Protein AF-A0A0D1C8Q7-F1 (afdb_monomer_lite)

Radius of gyration: 14.08 Å; chains: 1; bounding box: 29×36×37 Å

pLDDT: mean 82.83, std 16.97, range [41.84, 97.44]

Foldseek 3Di:
DDPPFDFDLFQLPDDFQFWKFKDDPRDTPFTATWHDADNRRQKTWGQTPPNPGIDMDGSVVPITMGTPPPPPPPPPDDD

Sequence (79 aa):
MTPPLEPTPNWTRLSRKDEIELHKDGKIVASGTVDMMALNGSLLWLLQDGGKGRALFLHDDGFFVFKRCRTRTRRNSRS

Secondary structure (DSSP, 8-state):
-PPP----S-GGG--TT-EEEEEETTEEEEEEEEEEE-TTSSEEEEEEGGG--EEEEEGGGT-EEEE------------

Structure (mmCIF, N/CA/C/O backbone):
data_AF-A0A0D1C8Q7-F1
#
_entry.id   AF-A0A0D1C8Q7-F1
#
loop_
_atom_site.group_PDB
_atom_site.id
_atom_site.type_symbol
_atom_site.label_atom_id
_atom_site.label_alt_id
_atom_site.label_comp_id
_atom_site.label_asym_id
_atom_site.label_entity_id
_atom_site.label_seq_id
_atom_site.pdbx_PDB_ins_code
_atom_site.Cartn_x
_atom_site.Cartn_y
_atom_site.Cartn_z
_atom_site.occupancy
_atom_site.B_iso_or_equiv
_atom_site.auth_seq_id
_atom_site.auth_comp_id
_atom_site.auth_asym_id
_atom_site.auth_atom_id
_atom_site.pdbx_PDB_model_num
ATOM 1 N N . MET A 1 1 ? -6.848 25.930 5.592 1.00 41.84 1 MET A N 1
ATOM 2 C CA . MET A 1 1 ? -6.973 25.329 4.248 1.00 41.84 1 MET A CA 1
ATOM 3 C C . MET A 1 1 ? -5.880 24.285 4.108 1.00 41.84 1 MET A C 1
ATOM 5 O O . MET A 1 1 ? -4.714 24.649 4.042 1.00 41.84 1 MET A O 1
ATOM 9 N N . THR A 1 2 ? -6.234 23.006 4.196 1.00 49.09 2 THR A N 1
ATOM 10 C CA . THR A 1 2 ? -5.309 21.881 3.985 1.00 49.09 2 THR A CA 1
ATOM 11 C C . THR A 1 2 ? -5.107 21.723 2.476 1.00 49.09 2 THR A C 1
ATOM 13 O O . THR A 1 2 ? -6.109 21.779 1.761 1.00 49.09 2 THR A O 1
ATOM 16 N N . PRO A 1 3 ? -3.873 21.588 1.956 1.00 51.19 3 PRO A N 1
ATOM 17 C CA . PRO A 1 3 ? -3.682 21.359 0.528 1.00 51.19 3 PRO A CA 1
ATOM 18 C C . PRO A 1 3 ? -4.379 20.052 0.115 1.00 51.19 3 PRO A C 1
ATOM 20 O O . PRO A 1 3 ? -4.376 19.101 0.904 1.00 51.19 3 PRO A O 1
ATOM 23 N N . PRO A 1 4 ? -4.985 19.992 -1.083 1.00 55.25 4 PRO A N 1
ATOM 24 C CA . PRO A 1 4 ? -5.526 18.746 -1.602 1.00 55.25 4 PRO A CA 1
ATOM 25 C C . PRO A 1 4 ? -4.376 17.743 -1.711 1.00 55.25 4 PRO A C 1
ATOM 27 O O . PRO A 1 4 ? -3.364 18.004 -2.361 1.00 55.25 4 PRO A O 1
ATOM 30 N N . LEU A 1 5 ? -4.500 16.620 -1.004 1.00 57.00 5 LEU A N 1
ATOM 31 C CA . LEU A 1 5 ? -3.580 15.506 -1.164 1.00 57.00 5 LEU A CA 1
ATOM 32 C C . LEU A 1 5 ? -3.844 14.959 -2.570 1.00 57.00 5 LEU A C 1
ATOM 34 O O . LEU A 1 5 ? -4.932 14.457 -2.832 1.00 57.00 5 LEU A O 1
ATOM 38 N N . GLU A 1 6 ? -2.905 15.116 -3.500 1.00 56.34 6 GLU A N 1
ATOM 39 C CA . GLU A 1 6 ? -3.020 14.448 -4.794 1.00 56.34 6 GLU A CA 1
ATOM 40 C C . GLU A 1 6 ?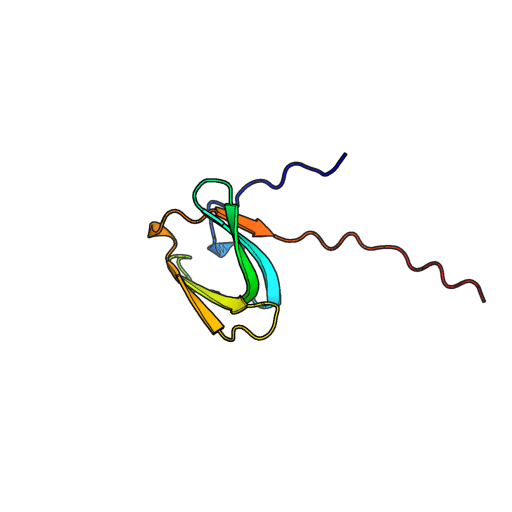 -2.747 12.954 -4.583 1.00 56.34 6 GLU A C 1
ATOM 42 O O . GLU A 1 6 ? -1.734 12.602 -3.958 1.00 56.34 6 GLU A O 1
ATOM 47 N N . PRO A 1 7 ? -3.630 12.056 -5.059 1.00 58.66 7 PRO A N 1
ATOM 48 C CA . PRO A 1 7 ? -3.342 10.634 -5.009 1.00 58.66 7 PRO A CA 1
ATOM 49 C C . PRO A 1 7 ? -2.045 10.405 -5.776 1.00 58.66 7 PRO A C 1
ATOM 51 O O . PRO A 1 7 ? -1.838 10.995 -6.831 1.00 58.66 7 PRO A O 1
ATOM 54 N N . THR A 1 8 ? -1.142 9.582 -5.248 1.00 61.28 8 THR A N 1
ATOM 55 C CA . THR A 1 8 ? 0.075 9.214 -5.973 1.00 61.28 8 THR A CA 1
ATOM 56 C C . THR A 1 8 ? -0.261 8.025 -6.880 1.00 61.28 8 THR A C 1
ATOM 58 O O . THR A 1 8 ? -0.227 6.895 -6.393 1.00 61.28 8 THR A O 1
ATOM 61 N N . PRO A 1 9 ? -0.574 8.215 -8.183 1.00 63.25 9 PRO A N 1
ATOM 62 C CA . PRO A 1 9 ? -0.880 7.095 -9.078 1.00 63.25 9 PRO A CA 1
ATOM 63 C C . PRO A 1 9 ? 0.331 6.181 -9.269 1.00 63.25 9 PRO A C 1
ATOM 65 O O . PRO A 1 9 ? 0.184 5.006 -9.586 1.00 63.25 9 PRO A O 1
ATOM 68 N N . ASN A 1 10 ? 1.533 6.716 -9.047 1.00 78.19 10 ASN A N 1
ATOM 69 C CA . ASN A 1 10 ? 2.780 6.003 -9.222 1.00 78.19 10 ASN A CA 1
ATOM 70 C C . ASN A 1 10 ? 3.467 5.731 -7.875 1.00 78.19 10 ASN A C 1
ATOM 72 O O . ASN A 1 10 ? 4.241 6.557 -7.378 1.00 78.19 10 ASN A O 1
ATOM 76 N N . TRP A 1 11 ? 3.209 4.552 -7.306 1.00 87.00 11 TRP A N 1
ATOM 77 C CA . TRP A 1 11 ? 3.790 4.122 -6.030 1.00 87.00 11 TRP A CA 1
ATOM 78 C C . TRP A 1 11 ? 5.322 4.056 -6.053 1.00 87.00 11 TRP A C 1
ATOM 80 O O . TRP A 1 11 ? 5.932 4.119 -4.990 1.00 87.00 11 TRP A O 1
ATOM 90 N N . THR A 1 12 ? 5.968 4.046 -7.229 1.00 86.44 12 THR A N 1
ATOM 91 C CA . THR A 1 12 ? 7.441 4.113 -7.338 1.00 86.44 12 THR A CA 1
ATOM 92 C C . THR A 1 12 ? 8.042 5.393 -6.752 1.00 86.44 12 THR A C 1
ATOM 94 O O . THR A 1 12 ? 9.234 5.445 -6.465 1.00 86.44 12 THR A O 1
ATOM 97 N N . ARG A 1 13 ? 7.228 6.433 -6.523 1.00 87.19 13 ARG A N 1
ATOM 98 C CA . ARG A 1 13 ? 7.658 7.677 -5.864 1.00 87.19 13 ARG A CA 1
ATOM 99 C C . ARG A 1 13 ? 7.665 7.578 -4.336 1.00 87.19 13 ARG A C 1
ATOM 101 O O . ARG A 1 13 ? 8.009 8.559 -3.668 1.00 87.19 13 ARG A O 1
ATOM 108 N N . LEU A 1 14 ? 7.225 6.455 -3.772 1.00 89.25 14 LEU A N 1
ATOM 109 C CA . LEU A 1 14 ? 7.299 6.187 -2.342 1.00 89.25 14 LEU A CA 1
ATOM 110 C C . LEU A 1 14 ? 8.712 5.746 -1.969 1.00 89.25 14 LEU A C 1
ATOM 112 O O . LEU A 1 14 ? 9.318 4.907 -2.628 1.00 89.25 14 LEU A O 1
ATOM 116 N N . SER A 1 15 ? 9.209 6.280 -0.867 1.00 89.75 15 SER A N 1
ATOM 117 C CA . SER A 1 15 ? 10.466 5.860 -0.266 1.00 89.75 15 SER A CA 1
ATOM 118 C C . SER A 1 15 ? 10.193 5.031 0.978 1.00 89.75 15 SER A C 1
ATOM 120 O O . SER A 1 15 ? 9.189 5.207 1.671 1.00 89.75 15 SER A O 1
ATOM 122 N N . ARG A 1 16 ? 11.134 4.148 1.320 1.00 91.94 16 ARG A N 1
ATOM 123 C CA . ARG A 1 16 ? 11.143 3.513 2.640 1.00 91.94 16 ARG A CA 1
ATOM 124 C C . ARG A 1 16 ? 11.124 4.595 3.725 1.00 91.94 16 ARG A C 1
ATOM 126 O O . ARG A 1 16 ? 11.878 5.560 3.637 1.00 91.94 16 ARG A O 1
ATOM 133 N N . LYS A 1 17 ? 10.311 4.388 4.762 1.00 92.94 17 LYS A N 1
ATOM 134 C CA . LYS A 1 17 ? 9.998 5.327 5.854 1.00 92.94 17 LYS A CA 1
ATOM 135 C C . LYS A 1 17 ? 9.052 6.481 5.509 1.00 92.94 17 LYS A C 1
ATOM 137 O O . LYS A 1 17 ? 8.775 7.284 6.398 1.00 92.94 17 LYS A O 1
ATOM 142 N N . ASP A 1 18 ? 8.521 6.558 4.289 1.00 92.06 18 ASP A N 1
ATOM 143 C CA . ASP A 1 18 ? 7.440 7.503 4.015 1.00 92.06 18 ASP A CA 1
ATOM 144 C C . ASP A 1 18 ? 6.207 7.139 4.845 1.00 92.06 18 ASP A C 1
ATOM 146 O O . ASP A 1 18 ? 5.779 5.984 4.893 1.00 92.06 18 ASP A O 1
ATOM 150 N N . GLU A 1 19 ? 5.627 8.138 5.499 1.00 94.31 19 GLU A N 1
ATOM 151 C CA . GLU A 1 19 ? 4.359 7.998 6.199 1.00 94.31 19 GLU A CA 1
ATOM 152 C C . GLU A 1 19 ? 3.222 8.210 5.202 1.00 94.31 19 GLU A C 1
ATOM 154 O O . GLU A 1 19 ? 3.164 9.244 4.534 1.00 94.31 19 GLU A O 1
ATOM 159 N N . ILE A 1 20 ? 2.312 7.243 5.098 1.00 94.12 20 ILE A N 1
ATOM 160 C CA . ILE A 1 20 ? 1.231 7.278 4.111 1.00 94.12 20 ILE A CA 1
ATOM 161 C C . ILE A 1 20 ? -0.121 6.892 4.707 1.00 94.12 20 ILE A C 1
ATOM 163 O O . ILE A 1 20 ? -0.202 6.265 5.767 1.00 94.12 20 ILE A O 1
ATOM 167 N N . GLU A 1 21 ? -1.167 7.227 3.964 1.00 95.19 21 GLU A N 1
ATOM 168 C CA . GLU A 1 21 ? -2.521 6.712 4.127 1.00 95.19 21 GLU A CA 1
ATOM 169 C C . GLU A 1 21 ? -2.962 6.014 2.841 1.00 95.19 21 GLU A C 1
ATOM 171 O O . GLU A 1 21 ? -2.773 6.538 1.739 1.00 95.19 21 GLU A O 1
ATOM 176 N N . LEU A 1 22 ? -3.557 4.836 3.002 1.00 93.81 22 LEU A N 1
ATOM 177 C CA . LEU A 1 22 ? -4.222 4.079 1.952 1.00 93.81 22 LEU A CA 1
ATOM 178 C C . LEU A 1 22 ? -5.720 4.318 2.046 1.00 93.81 22 LEU A C 1
ATOM 180 O O . LEU A 1 22 ? -6.335 4.102 3.096 1.00 93.81 22 LEU A O 1
ATOM 184 N N . HIS A 1 23 ? -6.302 4.728 0.927 1.00 94.31 23 HIS A N 1
ATOM 185 C CA . HIS A 1 23 ? -7.725 4.978 0.790 1.00 94.31 23 HIS A CA 1
ATOM 186 C C . HIS A 1 23 ? -8.334 4.023 -0.233 1.00 94.31 23 HIS A C 1
ATOM 188 O O . HIS A 1 23 ? -7.744 3.776 -1.284 1.00 94.31 23 HIS A O 1
ATOM 194 N N . LYS A 1 24 ? -9.530 3.517 0.057 1.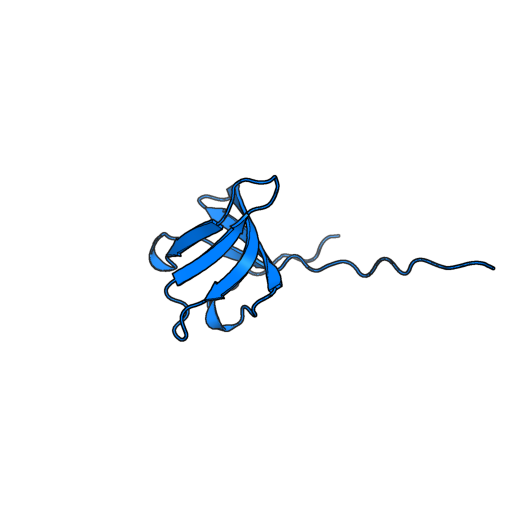00 92.50 24 LYS A N 1
ATOM 195 C CA . LYS A 1 24 ? -10.364 2.751 -0.877 1.00 92.50 24 LYS A CA 1
ATOM 196 C C . LYS A 1 24 ? -11.799 3.229 -0.739 1.00 92.50 24 LYS A C 1
ATOM 198 O O . LYS A 1 24 ? -12.253 3.459 0.380 1.00 92.50 24 LYS A O 1
ATOM 203 N N . ASP A 1 25 ? -12.477 3.451 -1.861 1.00 91.31 25 ASP A N 1
ATOM 204 C CA . ASP A 1 25 ? -13.858 3.954 -1.892 1.00 91.31 25 ASP A CA 1
ATOM 205 C C . ASP A 1 25 ? -14.063 5.219 -1.026 1.00 91.31 25 ASP A C 1
ATOM 207 O O . ASP A 1 25 ? -15.060 5.375 -0.321 1.00 91.31 25 ASP A 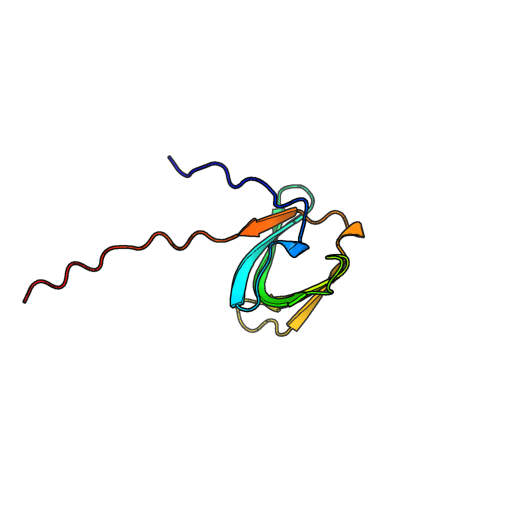O 1
ATOM 211 N N . GLY A 1 26 ? -13.063 6.111 -1.024 1.00 87.69 26 GLY A N 1
ATOM 212 C CA . GLY A 1 26 ? -13.072 7.365 -0.260 1.00 87.69 26 GLY A CA 1
ATOM 213 C C . GLY A 1 26 ? -12.854 7.225 1.252 1.00 87.69 26 GLY A C 1
ATOM 214 O O . GLY A 1 26 ? -13.005 8.210 1.974 1.00 87.69 26 GLY A O 1
ATOM 215 N N . LYS A 1 27 ? -12.509 6.033 1.755 1.00 92.44 27 LYS A N 1
ATOM 216 C CA . LYS A 1 27 ? -12.249 5.779 3.180 1.00 92.44 27 LYS A CA 1
ATOM 217 C C . LYS A 1 27 ? -10.806 5.363 3.418 1.00 92.44 27 LYS A C 1
ATOM 219 O O . LYS A 1 27 ? -10.260 4.570 2.656 1.00 92.44 27 LYS A O 1
ATOM 224 N N . ILE A 1 28 ? -10.230 5.818 4.531 1.00 93.88 28 ILE A N 1
ATOM 225 C CA . ILE A 1 28 ? -8.940 5.317 5.016 1.00 93.88 28 ILE A CA 1
ATOM 226 C C . ILE A 1 28 ? -9.122 3.863 5.451 1.00 93.88 28 ILE A C 1
ATOM 228 O O . ILE A 1 28 ? -9.882 3.574 6.375 1.00 93.88 28 ILE A O 1
ATOM 232 N N . VAL A 1 29 ? -8.403 2.957 4.798 1.00 95.06 29 VAL A N 1
ATOM 233 C CA . VAL A 1 29 ? -8.400 1.524 5.127 1.00 95.06 29 VAL A CA 1
ATOM 234 C C . VAL A 1 29 ? -7.158 1.123 5.916 1.00 95.06 29 VAL A C 1
ATOM 236 O O . VAL A 1 29 ? -7.216 0.209 6.736 1.00 95.06 29 VAL A O 1
ATOM 239 N N . ALA A 1 30 ? -6.049 1.835 5.713 1.00 95.25 30 ALA A N 1
ATOM 240 C CA . ALA A 1 30 ? -4.818 1.653 6.465 1.00 95.25 30 ALA A CA 1
ATOM 241 C C . ALA A 1 30 ? -4.000 2.949 6.480 1.00 95.25 30 ALA A C 1
ATOM 243 O O . ALA A 1 30 ? -4.042 3.750 5.549 1.00 95.25 30 ALA A O 1
ATOM 244 N N . SER A 1 31 ? -3.214 3.137 7.532 1.00 95.75 31 SER A N 1
ATOM 245 C CA . SER A 1 31 ? -2.202 4.186 7.629 1.00 95.75 31 SER A CA 1
ATOM 246 C C . SER A 1 31 ? -0.949 3.589 8.242 1.00 95.75 31 SER A C 1
ATOM 248 O O . SER A 1 31 ? -1.019 2.610 8.993 1.00 95.75 31 SER A O 1
ATOM 250 N N . GLY A 1 32 ? 0.208 4.135 7.895 1.00 95.56 32 GLY A N 1
ATOM 251 C CA . GLY A 1 32 ? 1.450 3.548 8.362 1.00 95.56 32 GLY A CA 1
ATOM 252 C C . GLY A 1 32 ? 2.698 4.162 7.772 1.00 95.56 32 GLY A C 1
ATOM 253 O O . GLY A 1 32 ? 2.688 5.271 7.230 1.00 95.56 32 GLY A O 1
ATOM 254 N N . THR A 1 33 ? 3.773 3.396 7.891 1.00 96.38 33 THR A N 1
ATOM 255 C CA . THR A 1 33 ? 5.093 3.709 7.355 1.00 96.38 33 THR A CA 1
ATOM 256 C C . THR A 1 33 ? 5.472 2.684 6.295 1.00 96.38 33 THR A C 1
ATOM 258 O O . THR A 1 33 ? 5.387 1.478 6.536 1.00 96.38 33 THR A O 1
ATOM 261 N N . VAL A 1 34 ? 5.901 3.151 5.124 1.00 95.38 34 VAL A N 1
ATOM 262 C CA . VAL A 1 34 ? 6.377 2.285 4.041 1.00 95.38 34 VAL A CA 1
ATOM 263 C C . VAL A 1 34 ? 7.615 1.529 4.510 1.00 95.38 34 VAL A C 1
ATOM 265 O O . VAL A 1 34 ? 8.646 2.133 4.810 1.00 95.38 34 VAL A O 1
ATOM 268 N N . ASP A 1 35 ? 7.535 0.203 4.552 1.00 95.69 35 ASP A N 1
ATOM 269 C CA . ASP A 1 35 ? 8.687 -0.631 4.885 1.00 95.69 35 ASP A CA 1
ATOM 270 C C . ASP A 1 35 ? 9.440 -1.077 3.625 1.00 95.69 35 ASP A C 1
ATOM 272 O O . ASP A 1 35 ? 10.668 -0.994 3.572 1.00 95.69 35 ASP A O 1
ATOM 276 N N . MET A 1 36 ? 8.708 -1.495 2.591 1.00 94.25 36 MET A N 1
ATOM 277 C CA . MET A 1 36 ? 9.272 -1.929 1.313 1.00 94.25 36 MET A CA 1
ATOM 278 C C . MET A 1 36 ? 8.259 -1.724 0.186 1.00 94.25 36 MET A C 1
ATOM 280 O O . MET A 1 36 ? 7.063 -1.880 0.394 1.00 94.25 36 MET A O 1
ATOM 284 N N . MET A 1 37 ? 8.741 -1.4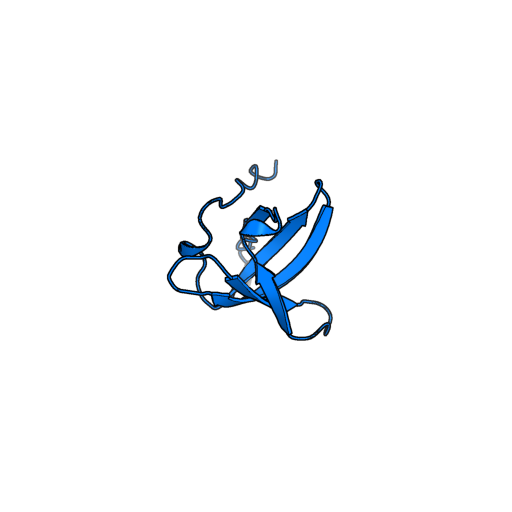32 -1.017 1.00 94.00 37 MET A N 1
ATOM 285 C CA . MET A 1 37 ? 7.943 -1.299 -2.236 1.00 94.00 37 MET A CA 1
ATOM 286 C C . MET A 1 37 ? 8.657 -2.058 -3.360 1.00 94.00 37 MET A C 1
ATOM 288 O O . MET A 1 37 ? 9.890 -2.043 -3.417 1.00 94.00 37 MET A O 1
ATOM 292 N N . ALA A 1 38 ? 7.912 -2.780 -4.201 1.00 91.81 38 ALA A N 1
ATOM 293 C CA . ALA A 1 38 ? 8.507 -3.426 -5.372 1.00 91.81 38 ALA A CA 1
ATOM 294 C C . ALA A 1 38 ? 8.976 -2.374 -6.377 1.00 91.81 38 ALA A C 1
ATOM 296 O O . ALA A 1 38 ? 8.298 -1.380 -6.564 1.00 91.81 38 ALA A O 1
ATOM 297 N N . LEU A 1 39 ? 10.087 -2.612 -7.076 1.00 86.94 39 LEU A N 1
ATOM 298 C CA . LEU A 1 39 ? 10.704 -1.635 -7.993 1.00 86.94 39 LEU A CA 1
ATOM 299 C C . LEU A 1 39 ? 9.742 -1.047 -9.041 1.00 86.94 39 LEU A C 1
ATOM 301 O O . LEU A 1 39 ? 9.896 0.099 -9.449 1.00 86.94 39 LEU A O 1
ATOM 305 N N . ASN A 1 40 ? 8.756 -1.832 -9.470 1.00 89.19 40 ASN A N 1
ATOM 306 C CA . ASN A 1 40 ? 7.732 -1.448 -10.441 1.00 89.19 40 ASN A CA 1
ATOM 307 C C . ASN A 1 40 ? 6.487 -0.791 -9.811 1.00 89.19 40 ASN A C 1
ATOM 309 O O . ASN A 1 40 ? 5.567 -0.423 -10.531 1.00 89.19 40 ASN A O 1
ATOM 313 N N . GLY A 1 41 ? 6.427 -0.671 -8.484 1.00 89.00 41 GLY A N 1
ATOM 314 C CA . GLY A 1 41 ? 5.298 -0.110 -7.748 1.00 89.00 41 GLY A CA 1
ATOM 315 C C . GLY A 1 41 ? 4.069 -1.017 -7.653 1.00 89.00 41 GLY A C 1
ATOM 316 O O . GLY A 1 41 ? 3.039 -0.540 -7.191 1.00 89.00 41 GLY A O 1
ATOM 317 N N . SER A 1 42 ? 4.147 -2.296 -8.050 1.00 90.69 42 SER A N 1
ATOM 318 C CA . SER A 1 42 ? 2.968 -3.180 -8.080 1.00 90.69 42 SER A CA 1
ATOM 319 C C . SER A 1 42 ? 2.505 -3.644 -6.698 1.00 90.69 42 SER A C 1
ATOM 321 O O . SER A 1 42 ? 1.332 -3.961 -6.515 1.00 90.69 42 SER A O 1
ATOM 323 N N . LEU A 1 43 ? 3.412 -3.690 -5.719 1.00 92.81 43 LEU A N 1
ATOM 324 C CA . LEU A 1 43 ? 3.101 -4.045 -4.337 1.00 92.81 43 LEU A CA 1
ATOM 325 C C . LEU A 1 43 ? 3.840 -3.153 -3.346 1.00 92.81 43 LEU A C 1
ATOM 327 O O . LEU A 1 43 ? 4.958 -2.683 -3.593 1.00 92.81 43 LEU A O 1
ATOM 331 N N . LEU A 1 44 ? 3.222 -2.995 -2.184 1.00 94.31 44 LEU A N 1
ATOM 332 C CA . LEU A 1 44 ? 3.710 -2.199 -1.074 1.00 94.31 44 LEU A CA 1
ATOM 333 C C . LEU A 1 44 ? 3.544 -2.965 0.236 1.00 94.31 44 LEU A C 1
ATOM 335 O O . LEU A 1 44 ? 2.457 -3.431 0.564 1.00 94.31 44 LEU A O 1
ATOM 339 N N . TRP A 1 45 ? 4.613 -3.027 1.021 1.00 96.69 45 TRP A N 1
ATOM 340 C CA . TRP A 1 45 ? 4.564 -3.428 2.418 1.00 96.69 45 TRP A CA 1
ATOM 341 C C . TRP A 1 45 ? 4.471 -2.198 3.313 1.00 96.69 45 TRP A C 1
ATOM 343 O O . TRP A 1 45 ? 5.367 -1.346 3.329 1.00 96.69 45 TRP A O 1
ATOM 353 N N . LEU A 1 46 ? 3.408 -2.153 4.106 1.00 96.75 46 LEU A N 1
ATOM 354 C CA . LEU A 1 46 ? 3.132 -1.091 5.058 1.00 96.75 46 LEU A CA 1
ATOM 355 C C . LEU A 1 46 ? 3.251 -1.633 6.483 1.00 96.75 46 LEU A C 1
ATOM 357 O O . LEU A 1 46 ? 2.579 -2.601 6.843 1.00 96.75 46 LEU A O 1
ATOM 361 N N . LEU A 1 47 ? 4.080 -0.994 7.306 1.00 97.44 47 LEU A N 1
ATOM 362 C CA . LEU A 1 47 ? 4.010 -1.158 8.753 1.00 97.44 47 LEU A CA 1
ATOM 363 C C . LEU A 1 47 ? 2.874 -0.271 9.266 1.00 97.44 47 LEU A C 1
ATOM 365 O O . LEU A 1 47 ? 2.982 0.954 9.220 1.00 97.44 47 LEU A O 1
ATOM 369 N N . GLN A 1 48 ? 1.779 -0.890 9.695 1.00 97.00 48 GLN A N 1
ATOM 370 C CA . GLN A 1 48 ? 0.552 -0.190 10.050 1.00 97.00 48 GLN A CA 1
ATOM 371 C C . GLN A 1 48 ? 0.649 0.487 11.420 1.00 97.00 48 GLN A C 1
ATOM 373 O O . GLN A 1 48 ? 1.224 -0.053 12.370 1.00 97.00 48 GLN A O 1
ATOM 378 N N . ASP A 1 49 ? 0.018 1.653 11.527 1.00 94.81 49 ASP A N 1
ATOM 379 C CA . ASP A 1 49 ? -0.133 2.370 12.788 1.00 94.81 49 ASP A CA 1
ATOM 380 C C . ASP A 1 49 ? -0.984 1.556 13.791 1.00 94.81 49 ASP A C 1
ATOM 382 O O . ASP A 1 49 ? -1.760 0.664 13.429 1.00 94.81 49 ASP A O 1
ATOM 386 N N . GLY A 1 50 ? -0.855 1.869 15.084 1.00 91.56 50 GLY A N 1
ATOM 387 C CA . GLY A 1 50 ? -1.681 1.260 16.135 1.00 91.56 50 GLY A CA 1
ATOM 388 C C . GLY A 1 50 ? -1.367 -0.211 16.430 1.00 91.56 50 GLY A C 1
ATOM 389 O O . GLY A 1 50 ? -2.225 -0.923 16.940 1.00 91.56 50 GLY A O 1
ATOM 390 N N . GLY A 1 51 ? -0.162 -0.684 16.095 1.00 90.44 51 GLY A N 1
ATOM 391 C CA . GLY A 1 51 ? 0.295 -2.034 16.448 1.00 90.44 51 GLY A CA 1
ATOM 392 C C . GLY A 1 51 ? -0.305 -3.158 15.599 1.00 90.44 51 GLY A C 1
ATOM 393 O O . GLY A 1 51 ? -0.153 -4.324 15.943 1.00 90.44 51 GLY A O 1
ATOM 394 N N . LYS A 1 52 ? -0.941 -2.836 14.466 1.00 91.94 52 LYS A N 1
ATOM 395 C CA . LYS A 1 52 ? -1.577 -3.812 13.557 1.00 91.94 52 LYS A CA 1
ATOM 396 C C . LYS A 1 52 ? -0.584 -4.646 12.728 1.00 91.94 52 LYS A C 1
ATOM 398 O O . LYS A 1 52 ? -0.991 -5.416 11.863 1.00 91.94 52 LYS A O 1
ATOM 403 N N . GLY A 1 53 ? 0.716 -4.495 12.976 1.00 94.75 53 GLY A N 1
ATOM 404 C CA . GLY A 1 53 ? 1.771 -5.233 12.290 1.00 94.75 53 GLY A CA 1
ATOM 405 C C . GLY A 1 53 ? 1.994 -4.779 10.847 1.00 94.75 53 GLY A C 1
ATOM 406 O O . GLY A 1 53 ? 1.712 -3.640 10.473 1.00 94.75 53 GLY A O 1
ATOM 407 N N . ARG A 1 54 ? 2.556 -5.676 10.035 1.00 96.38 54 ARG A N 1
ATOM 408 C CA . ARG A 1 54 ? 2.936 -5.413 8.643 1.00 96.38 54 ARG A CA 1
ATOM 409 C C . ARG A 1 54 ? 1.911 -6.040 7.696 1.00 96.38 54 ARG A C 1
ATOM 411 O O . ARG A 1 54 ? 1.565 -7.202 7.873 1.00 96.38 54 ARG A O 1
ATOM 418 N N . ALA A 1 55 ? 1.465 -5.295 6.688 1.00 96.81 55 ALA A N 1
ATOM 419 C CA . ALA A 1 55 ? 0.521 -5.769 5.675 1.00 96.81 55 ALA A CA 1
ATOM 420 C C . ALA A 1 55 ? 1.018 -5.467 4.255 1.00 96.81 55 ALA A C 1
ATOM 422 O O . ALA A 1 55 ? 1.7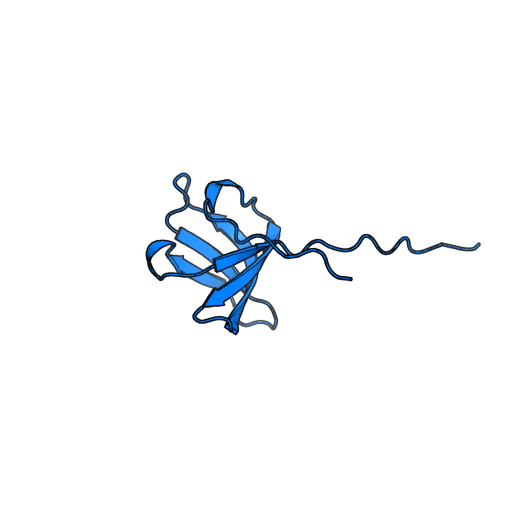38 -4.487 4.043 1.00 96.81 55 ALA A O 1
ATOM 423 N N . LEU A 1 56 ? 0.645 -6.328 3.307 1.00 96.38 56 LEU A N 1
ATOM 424 C CA . LEU A 1 56 ? 0.923 -6.179 1.880 1.00 96.38 56 LEU A CA 1
ATOM 425 C C . LEU A 1 56 ? -0.319 -5.629 1.179 1.00 96.38 56 LEU A C 1
ATOM 427 O O . LEU A 1 56 ? -1.426 -6.096 1.431 1.00 96.38 56 LEU A O 1
ATOM 431 N N . PHE A 1 57 ? -0.108 -4.673 0.282 1.00 95.00 57 PHE A N 1
ATOM 432 C CA . PHE A 1 57 ? -1.135 -4.079 -0.567 1.00 95.00 57 PHE A CA 1
ATOM 433 C C . PHE A 1 57 ? -0.683 -4.135 -2.021 1.00 95.00 57 PHE A C 1
ATOM 435 O O . PHE A 1 57 ? 0.493 -3.885 -2.305 1.00 95.00 57 PHE A O 1
ATOM 442 N N . LEU A 1 58 ? -1.602 -4.455 -2.930 1.00 93.50 58 LEU A N 1
ATOM 443 C CA . LEU A 1 58 ? -1.352 -4.449 -4.368 1.00 93.50 58 LEU A CA 1
ATOM 444 C C . LEU A 1 58 ? -1.886 -3.157 -4.980 1.00 93.50 58 LEU A C 1
ATOM 446 O O . LEU A 1 58 ? -2.928 -2.651 -4.569 1.00 93.50 58 LEU A O 1
ATOM 450 N N . HIS A 1 59 ? -1.177 -2.622 -5.969 1.00 89.62 59 HIS A N 1
ATOM 451 C CA . HIS A 1 59 ? -1.623 -1.433 -6.702 1.00 89.62 59 HIS A CA 1
ATOM 452 C C . HIS A 1 59 ? -2.953 -1.694 -7.426 1.00 89.62 59 HIS A C 1
ATOM 454 O O . HIS A 1 59 ? -3.882 -0.890 -7.325 1.00 89.62 59 HIS A O 1
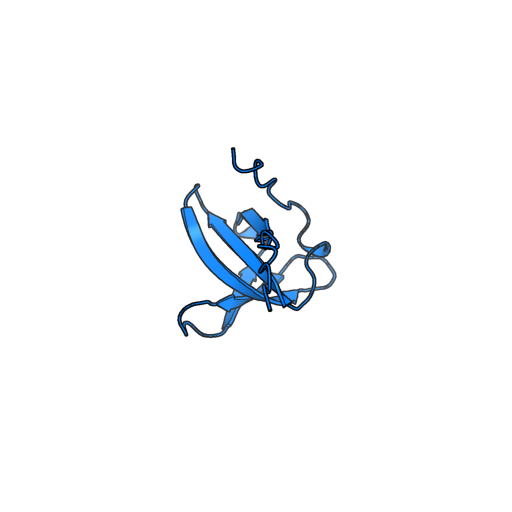ATOM 460 N N . ASP A 1 60 ? -3.083 -2.881 -8.023 1.00 90.19 60 ASP A N 1
ATOM 461 C CA . ASP A 1 60 ? -4.260 -3.313 -8.787 1.00 90.19 60 ASP A CA 1
ATOM 462 C C . ASP A 1 60 ? -5.534 -3.485 -7.935 1.00 90.19 60 ASP A C 1
ATOM 464 O O . ASP A 1 60 ? -6.636 -3.547 -8.478 1.00 90.19 60 ASP A O 1
ATOM 468 N N . ASP A 1 61 ? -5.428 -3.487 -6.601 1.00 91.44 61 ASP A N 1
ATOM 469 C CA . ASP A 1 61 ? -6.587 -3.568 -5.696 1.00 91.44 61 ASP A CA 1
ATOM 470 C C . ASP A 1 61 ? -7.393 -2.252 -5.619 1.00 91.44 61 ASP A C 1
ATOM 472 O O . ASP A 1 61 ? -8.388 -2.170 -4.881 1.00 91.44 61 ASP A O 1
ATOM 476 N N . GLY A 1 62 ? -6.970 -1.216 -6.354 1.00 89.25 62 GLY A N 1
ATOM 477 C CA . GLY A 1 62 ? -7.671 0.064 -6.473 1.00 89.25 62 GLY A CA 1
ATOM 478 C C . GLY A 1 62 ? -7.454 1.005 -5.288 1.00 89.25 62 GLY A C 1
ATOM 479 O O . GLY A 1 62 ? -8.316 1.832 -4.988 1.00 89.25 62 GLY A O 1
ATOM 480 N N . PHE A 1 63 ? -6.330 0.873 -4.579 1.00 91.56 63 PHE A N 1
ATOM 481 C CA . PHE A 1 63 ? -5.998 1.768 -3.473 1.00 91.56 63 PHE A CA 1
ATOM 482 C C . PHE A 1 63 ? -5.398 3.090 -3.961 1.00 91.56 63 PHE A C 1
ATOM 484 O O . PHE A 1 63 ? -4.498 3.127 -4.800 1.00 91.56 63 PHE A O 1
ATOM 491 N N . PHE A 1 64 ? -5.812 4.183 -3.328 1.00 90.69 64 PHE A N 1
ATOM 492 C CA . PHE A 1 64 ? -5.185 5.491 -3.471 1.00 90.69 64 PHE A CA 1
ATOM 493 C C . PHE A 1 64 ? -4.212 5.730 -2.318 1.00 90.69 64 PHE A C 1
ATOM 495 O O . PHE A 1 64 ? -4.574 5.579 -1.152 1.00 90.69 64 PHE A O 1
ATOM 502 N N . VAL A 1 65 ? -2.975 6.114 -2.642 1.00 91.38 65 VAL A N 1
ATOM 503 C CA . VAL A 1 65 ? -1.942 6.430 -1.649 1.00 91.38 65 VAL A CA 1
ATOM 504 C C . VAL A 1 65 ? -1.755 7.933 -1.542 1.00 91.38 65 VAL A C 1
ATOM 506 O O . VAL A 1 65 ? -1.501 8.607 -2.544 1.00 91.38 65 VAL A O 1
ATOM 509 N N . PHE A 1 66 ? -1.771 8.433 -0.310 1.00 90.75 66 PHE A N 1
ATOM 510 C CA . PHE A 1 66 ? -1.445 9.816 0.010 1.00 90.75 66 PHE A CA 1
ATOM 511 C C . PHE A 1 66 ? -0.280 9.866 0.996 1.00 90.75 66 PHE A C 1
ATOM 513 O O . PHE A 1 66 ? -0.310 9.208 2.037 1.00 90.75 66 PHE A O 1
ATOM 520 N N . LYS A 1 67 ? 0.756 10.658 0.689 1.00 90.50 67 LYS A N 1
ATOM 521 C CA . LYS A 1 67 ? 1.840 10.918 1.646 1.00 90.50 67 LYS A CA 1
ATOM 522 C C . LYS A 1 67 ? 1.340 11.858 2.735 1.00 90.50 67 LYS A C 1
ATOM 524 O O . LYS A 1 67 ? 0.817 12.933 2.445 1.00 90.50 67 LYS A O 1
ATOM 529 N N . ARG A 1 68 ? 1.574 11.497 3.995 1.00 88.62 68 ARG A N 1
ATOM 530 C CA . ARG A 1 68 ? 1.364 12.394 5.128 1.00 88.62 68 ARG A CA 1
ATOM 531 C C . ARG A 1 68 ? 2.466 13.449 5.097 1.00 88.62 68 ARG A C 1
ATOM 533 O O . ARG A 1 68 ? 3.601 13.205 5.503 1.00 88.62 68 ARG A O 1
ATOM 540 N N . CYS A 1 69 ? 2.151 14.646 4.604 1.00 70.69 69 CYS A N 1
ATOM 541 C CA . CYS A 1 69 ? 3.018 15.796 4.817 1.00 70.69 69 CYS A CA 1
ATOM 542 C C . CYS A 1 69 ? 3.059 16.073 6.319 1.00 70.69 69 CYS A C 1
ATOM 544 O O . CYS A 1 69 ? 2.112 16.626 6.878 1.00 70.69 69 CYS A O 1
ATOM 546 N N . ARG A 1 70 ? 4.166 15.725 6.983 1.00 62.25 70 ARG A N 1
ATOM 547 C CA . ARG A 1 70 ? 4.453 16.287 8.301 1.00 62.25 70 ARG A CA 1
ATOM 548 C C . ARG A 1 70 ? 4.523 17.797 8.135 1.00 62.25 70 ARG A C 1
ATOM 550 O O . ARG A 1 70 ? 5.520 18.330 7.649 1.00 62.25 70 ARG A O 1
ATOM 557 N N . THR A 1 71 ? 3.474 18.500 8.547 1.00 52.53 71 THR A N 1
ATOM 558 C CA . THR A 1 71 ? 3.580 19.922 8.849 1.00 52.53 71 THR A CA 1
ATOM 559 C C . THR A 1 71 ? 4.714 20.049 9.847 1.00 52.53 71 THR A C 1
ATOM 561 O O . THR A 1 71 ? 4.612 19.582 10.982 1.00 52.53 71 THR A O 1
ATOM 564 N N . ARG A 1 72 ? 5.837 20.617 9.402 1.00 50.97 72 ARG A N 1
ATOM 565 C CA . ARG A 1 72 ? 6.943 20.974 10.278 1.00 50.97 72 ARG A CA 1
ATOM 566 C C . ARG A 1 72 ? 6.430 22.068 11.202 1.00 50.97 72 ARG A C 1
ATOM 568 O O . ARG A 1 72 ? 6.595 23.250 10.916 1.00 50.97 72 ARG A O 1
ATOM 575 N N . THR A 1 73 ? 5.782 21.683 12.295 1.00 51.72 73 THR A N 1
ATOM 576 C CA . THR A 1 73 ? 5.519 22.586 13.405 1.00 51.72 73 THR A CA 1
ATOM 577 C C . THR A 1 73 ? 6.890 23.046 13.877 1.00 51.72 73 THR A C 1
ATOM 579 O O . THR A 1 73 ? 7.631 22.273 14.485 1.00 51.72 73 THR A O 1
ATOM 582 N N . ARG A 1 74 ? 7.280 24.280 13.526 1.00 49.00 74 ARG A N 1
ATOM 583 C CA . ARG A 1 74 ? 8.409 24.963 14.160 1.00 49.00 74 ARG A CA 1
ATOM 584 C C . ARG A 1 74 ? 8.105 24.960 15.660 1.00 49.00 74 ARG A C 1
ATOM 586 O O . ARG A 1 74 ? 7.317 25.778 16.124 1.00 49.00 74 ARG A O 1
ATOM 593 N N . ARG A 1 75 ? 8.688 24.030 16.421 1.00 50.91 75 ARG A N 1
ATOM 594 C CA . ARG A 1 75 ? 8.795 24.186 17.872 1.00 50.91 75 ARG A CA 1
ATOM 595 C C . ARG A 1 75 ? 9.699 25.393 18.085 1.00 50.91 75 ARG A C 1
ATOM 597 O O . ARG A 1 75 ? 10.907 25.298 17.903 1.00 50.91 75 ARG A O 1
ATOM 604 N N . ASN A 1 76 ? 9.094 26.537 18.385 1.00 48.81 76 ASN A N 1
ATOM 605 C CA . ASN A 1 76 ? 9.804 27.688 18.916 1.00 48.81 76 ASN A CA 1
ATOM 606 C C . ASN A 1 76 ? 10.321 27.280 20.302 1.00 48.81 76 ASN A C 1
ATOM 608 O O . ASN A 1 76 ? 9.566 27.256 21.269 1.00 48.81 76 ASN A O 1
ATOM 612 N N . SER A 1 77 ? 11.594 26.912 20.385 1.00 52.59 77 SER A N 1
ATOM 613 C CA . SER A 1 77 ? 12.338 26.884 21.638 1.00 52.59 77 SER A CA 1
ATOM 614 C C . SER A 1 77 ? 12.602 28.333 22.045 1.00 52.59 77 SER A C 1
ATOM 616 O O . SER A 1 77 ? 13.465 28.989 21.464 1.00 52.59 77 SER A O 1
ATOM 618 N N . ARG A 1 78 ? 11.816 28.854 22.992 1.00 50.50 78 ARG A N 1
ATOM 619 C CA . ARG A 1 78 ? 12.211 30.029 23.775 1.00 50.50 78 ARG A CA 1
ATOM 620 C C . ARG A 1 78 ? 13.006 29.515 24.974 1.00 50.50 78 ARG A C 1
ATOM 622 O O . ARG A 1 78 ? 12.435 28.826 25.818 1.00 50.50 78 ARG A O 1
ATOM 629 N N . SER A 1 79 ? 14.311 29.775 24.950 1.00 59.50 79 SER A N 1
ATOM 630 C CA . SER A 1 79 ? 15.142 29.896 26.152 1.00 59.50 79 SER A CA 1
ATOM 631 C C . SER A 1 79 ? 14.849 31.214 26.854 1.00 59.50 79 SER A C 1
ATOM 633 O O . SER A 1 79 ? 14.376 32.145 26.159 1.00 59.50 79 SER A O 1
#